Protein AF-U2Q8C9-F1 (afdb_monomer_lite)

pLDDT: mean 84.83, std 18.67, range [36.38, 98.69]

InterPro domains:
  IPR013324 RNA polymerase sigma factor, region 3/4-like [SSF88659] (19-82)

Organism: NCBI:txid1256908

Foldseek 3Di:
DPDPPDLPPDDQDLVVVLVPDPDPQLSVLLVPDDPLLSLLCSCCPVVVDQLCSSCVNPVHHSVVSVVSPVVSVVSSCVSVPVPPPPPPPD

Secondary structure (DSSP, 8-state):
---------S---SHHHHHT---HHHHHHHHTS-HHHHHHHHHHHTS---HHHHHHHHTS-HHHHHHHHHHHHHHHHHHHTTTSSTT---

Sequence (90 aa):
MMEAHDIFWGKIDTEKLFAQVTDNKLLHILKSFSALHIKVLCLRILYEKTFDEIGMAIGISGKKAENTYYNVIKKIRRELGEGKDAGKRI

Radius of gyration: 15.09 Å; chains: 1; bounding box: 32×24×52 Å

Structure (mmCIF, N/CA/C/O backbone):
data_AF-U2Q8C9-F1
#
_entry.id   AF-U2Q8C9-F1
#
loop_
_atom_site.group_PDB
_atom_site.id
_atom_site.type_symbol
_atom_site.label_atom_id
_atom_site.label_alt_id
_atom_site.label_comp_id
_atom_site.label_asym_id
_atom_site.label_entity_id
_atom_site.label_seq_id
_atom_site.pdbx_PDB_ins_code
_atom_site.Cartn_x
_atom_site.Cartn_y
_atom_site.Cartn_z
_atom_site.occupancy
_atom_site.B_iso_or_equiv
_atom_site.auth_seq_id
_atom_site.auth_comp_id
_atom_site.auth_asym_id
_atom_site.auth_atom_id
_atom_site.pdbx_PDB_model_num
ATOM 1 N N . MET A 1 1 ? 16.381 -15.983 -19.949 1.00 36.38 1 MET A N 1
ATOM 2 C CA . MET A 1 1 ? 16.079 -14.565 -20.220 1.00 36.38 1 MET A CA 1
ATOM 3 C C . MET A 1 1 ? 14.678 -14.329 -19.700 1.00 36.38 1 MET A C 1
ATOM 5 O O . MET A 1 1 ? 13.797 -15.089 -20.069 1.00 36.38 1 MET A O 1
ATOM 9 N N . MET A 1 2 ? 14.510 -13.430 -18.732 1.00 41.91 2 MET A N 1
ATOM 10 C CA . MET A 1 2 ? 13.190 -13.102 -18.195 1.00 41.91 2 MET A CA 1
ATOM 11 C C . MET A 1 2 ? 12.594 -12.060 -19.131 1.00 41.91 2 MET A C 1
ATOM 13 O O . MET A 1 2 ? 13.164 -10.983 -19.296 1.00 41.91 2 MET A O 1
ATOM 17 N N . GLU A 1 3 ? 11.534 -12.447 -19.823 1.00 42.28 3 GLU A N 1
ATOM 18 C CA . GLU A 1 3 ? 10.887 -11.608 -20.812 1.00 42.28 3 GLU A CA 1
ATOM 19 C C . GLU A 1 3 ? 10.274 -10.365 -20.155 1.00 42.28 3 GLU A C 1
ATOM 21 O O . GLU A 1 3 ? 9.604 -10.449 -19.126 1.00 42.28 3 GLU A O 1
ATOM 26 N N . ALA A 1 4 ? 10.510 -9.207 -20.769 1.00 50.00 4 ALA A N 1
ATOM 27 C CA . ALA A 1 4 ? 10.004 -7.896 -20.372 1.00 50.00 4 ALA A CA 1
ATOM 28 C C . ALA A 1 4 ? 8.505 -7.740 -20.696 1.00 50.00 4 ALA A C 1
ATOM 30 O O . ALA A 1 4 ? 8.086 -6.776 -21.338 1.00 50.00 4 ALA A O 1
ATOM 31 N N . HIS A 1 5 ? 7.696 -8.722 -20.310 1.00 40.94 5 HIS A N 1
ATOM 32 C CA . HIS A 1 5 ? 6.259 -8.696 -20.512 1.00 40.94 5 HIS A CA 1
ATOM 33 C C . HIS A 1 5 ? 5.600 -8.042 -19.293 1.00 40.94 5 HIS A C 1
ATOM 35 O O . HIS A 1 5 ? 5.821 -8.439 -18.154 1.00 40.94 5 HIS A O 1
ATOM 41 N N . ASP A 1 6 ? 4.800 -7.014 -19.567 1.00 47.91 6 ASP A N 1
ATOM 42 C CA . ASP A 1 6 ? 3.875 -6.350 -18.645 1.00 47.91 6 ASP A CA 1
ATOM 43 C C . ASP A 1 6 ? 4.461 -5.306 -17.686 1.00 47.91 6 ASP A C 1
ATOM 45 O O . ASP A 1 6 ? 4.108 -5.236 -16.500 1.00 47.91 6 ASP A O 1
ATOM 49 N N . ILE A 1 7 ? 5.250 -4.372 -18.232 1.00 52.00 7 ILE A N 1
ATOM 50 C CA . ILE A 1 7 ? 5.309 -3.029 -17.639 1.00 52.00 7 ILE A CA 1
ATOM 51 C C . ILE A 1 7 ? 3.872 -2.493 -17.629 1.00 52.00 7 ILE A C 1
ATOM 53 O O . ILE A 1 7 ? 3.264 -2.287 -18.679 1.00 52.00 7 ILE A O 1
ATOM 57 N N . PHE A 1 8 ? 3.311 -2.291 -16.438 1.00 55.88 8 PHE A N 1
ATOM 58 C CA . PHE A 1 8 ? 1.976 -1.731 -16.260 1.00 55.88 8 PHE A CA 1
ATOM 59 C C . PHE A 1 8 ? 1.944 -0.294 -16.808 1.00 55.88 8 PHE A C 1
ATOM 61 O O . PHE A 1 8 ? 2.302 0.655 -16.118 1.00 55.88 8 PHE A O 1
ATOM 68 N N . TRP A 1 9 ? 1.529 -0.143 -18.068 1.00 53.69 9 TRP A N 1
ATOM 69 C CA . TRP A 1 9 ? 1.293 1.147 -18.737 1.00 53.69 9 TRP A CA 1
ATOM 70 C C . TRP A 1 9 ? -0.105 1.719 -18.447 1.00 53.69 9 TRP A C 1
ATOM 72 O O . TRP A 1 9 ? -0.462 2.795 -18.925 1.00 53.69 9 TRP A O 1
ATOM 82 N N . GLY A 1 10 ? -0.915 1.003 -17.664 1.00 61.31 10 GLY A N 1
ATOM 83 C CA . GLY A 1 10 ? -2.228 1.462 -17.233 1.00 61.31 10 GLY A CA 1
ATOM 84 C C . GLY A 1 10 ? -2.129 2.623 -16.243 1.00 61.31 10 GLY A C 1
ATOM 85 O O . GLY A 1 10 ? -1.220 2.702 -15.417 1.00 61.31 10 GLY A O 1
ATOM 86 N N . LYS A 1 11 ? -3.105 3.532 -16.276 1.00 70.69 11 LYS A N 1
ATOM 87 C CA . LYS A 1 11 ? -3.288 4.508 -15.196 1.00 70.69 11 LYS A CA 1
ATOM 88 C C . LYS A 1 11 ? -3.559 3.731 -13.903 1.00 70.69 11 LYS A C 1
ATOM 90 O O . LYS A 1 11 ? -4.528 2.978 -13.842 1.00 70.69 11 LYS A O 1
ATOM 95 N N . ILE A 1 12 ? -2.717 3.903 -12.879 1.00 80.12 12 ILE A N 1
ATOM 96 C CA . ILE A 1 12 ? -2.964 3.312 -11.556 1.00 80.12 12 ILE A CA 1
ATOM 97 C C . ILE A 1 12 ? -4.244 3.939 -11.006 1.00 80.12 12 ILE A C 1
ATOM 99 O O . ILE A 1 12 ? -4.245 5.100 -10.593 1.00 80.12 12 ILE A O 1
ATOM 103 N N . ASP A 1 13 ? -5.326 3.171 -11.016 1.00 83.75 13 ASP A N 1
ATOM 104 C CA . ASP A 1 13 ? -6.599 3.582 -10.444 1.00 83.75 13 ASP A CA 1
ATOM 105 C C . ASP A 1 13 ? -6.651 3.174 -8.969 1.00 83.75 13 ASP A C 1
ATOM 107 O O . ASP A 1 13 ? -6.948 2.030 -8.622 1.00 83.75 13 ASP A O 1
ATOM 111 N N . THR A 1 14 ? -6.284 4.107 -8.092 1.00 85.06 14 THR A N 1
ATOM 112 C CA . THR A 1 14 ? -6.292 3.897 -6.641 1.00 85.06 14 THR A CA 1
ATOM 113 C C . THR A 1 14 ? -7.700 3.881 -6.054 1.00 85.06 14 THR A C 1
ATOM 115 O O . THR A 1 14 ? -7.887 3.315 -4.979 1.00 85.06 14 THR A O 1
ATOM 118 N N . GLU A 1 15 ? -8.698 4.426 -6.757 1.00 89.38 15 GLU A N 1
ATOM 119 C CA . GLU A 1 15 ? -10.090 4.405 -6.295 1.00 89.38 15 GLU A CA 1
ATOM 120 C C . GLU A 1 15 ? -10.654 2.980 -6.288 1.00 89.38 15 GLU A C 1
ATOM 122 O O . GLU A 1 15 ? -11.441 2.638 -5.407 1.00 89.38 15 GLU A O 1
ATOM 127 N N . LYS A 1 16 ? -10.170 2.096 -7.175 1.00 88.31 16 LYS A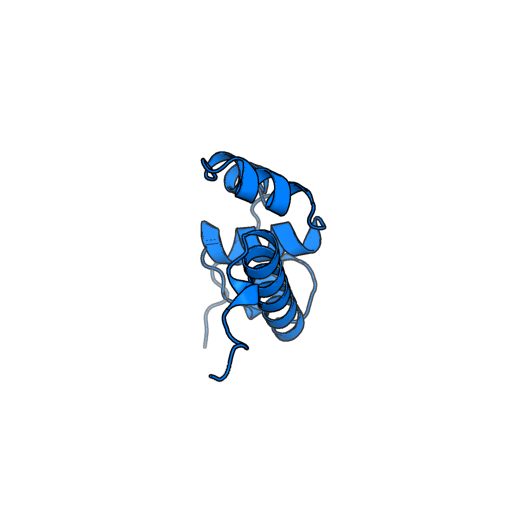 N 1
ATOM 128 C CA . LYS A 1 16 ? -10.512 0.661 -7.147 1.00 88.31 16 LYS A CA 1
ATOM 129 C C . LYS A 1 16 ? -10.133 -0.032 -5.843 1.00 88.31 16 LYS A C 1
ATOM 131 O O . LYS A 1 16 ? -10.805 -0.987 -5.459 1.00 88.31 16 LYS A O 1
ATOM 136 N N . LEU A 1 17 ? -9.067 0.419 -5.177 1.00 90.75 17 LEU A N 1
ATOM 137 C CA . LEU A 1 17 ? -8.687 -0.111 -3.868 1.00 90.75 17 LEU A CA 1
ATOM 138 C C . LEU A 1 17 ? -9.696 0.324 -2.810 1.00 90.75 17 LEU A C 1
ATOM 140 O O . LEU A 1 17 ? -10.165 -0.507 -2.045 1.00 90.75 17 LEU A O 1
ATOM 144 N N . PHE A 1 18 ? -10.071 1.603 -2.793 1.00 93.75 18 PHE A N 1
ATOM 145 C CA . PHE A 1 18 ? -11.045 2.118 -1.832 1.00 93.75 18 PHE A CA 1
ATOM 146 C C . PHE A 1 18 ? -12.445 1.534 -2.043 1.00 93.75 18 PHE A C 1
ATOM 148 O O . PHE A 1 18 ? -13.112 1.211 -1.066 1.00 93.75 18 PHE A O 1
ATOM 155 N N . ALA A 1 19 ? -12.867 1.344 -3.294 1.00 93.06 19 ALA A N 1
ATOM 156 C CA . ALA A 1 19 ? -14.178 0.792 -3.632 1.00 93.06 19 ALA A CA 1
ATOM 157 C C . ALA A 1 19 ? -14.372 -0.666 -3.174 1.00 93.06 19 ALA A C 1
ATOM 159 O O . ALA A 1 19 ? -15.503 -1.087 -2.951 1.00 93.06 19 ALA A O 1
ATOM 160 N N . GLN A 1 20 ? -13.288 -1.435 -3.023 1.00 91.94 20 GLN A N 1
ATOM 161 C CA . GLN A 1 20 ? -13.335 -2.825 -2.547 1.00 91.94 20 GLN A CA 1
ATOM 162 C C . GLN A 1 20 ? -13.332 -2.948 -1.017 1.00 91.94 20 GLN A C 1
ATOM 164 O O . GLN A 1 20 ? -13.514 -4.041 -0.484 1.00 91.94 20 GLN A O 1
ATOM 169 N N . VAL A 1 21 ? -13.120 -1.847 -0.294 1.00 94.00 21 VAL A N 1
ATOM 170 C CA . VAL A 1 21 ? -13.048 -1.851 1.168 1.00 94.00 21 VAL A CA 1
ATOM 171 C C . VAL A 1 21 ? -14.428 -1.546 1.735 1.00 94.00 21 VAL A C 1
ATOM 173 O O . VAL A 1 21 ? -14.892 -0.409 1.697 1.00 94.00 21 VAL A O 1
ATOM 176 N N . THR A 1 22 ? -15.075 -2.566 2.295 1.00 94.62 22 THR A N 1
ATOM 177 C CA . THR A 1 22 ? -16.399 -2.442 2.925 1.00 94.62 22 THR A CA 1
ATOM 178 C C . THR A 1 22 ? -16.330 -1.986 4.382 1.00 94.62 22 THR A C 1
ATOM 180 O O . THR A 1 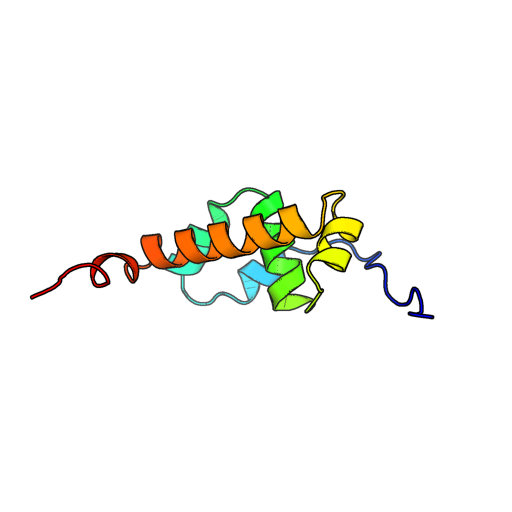22 ? -17.304 -1.459 4.914 1.00 94.62 22 THR A O 1
ATOM 183 N N . ASP A 1 23 ? -15.191 -2.184 5.049 1.00 95.00 23 ASP A N 1
ATOM 184 C CA . ASP A 1 23 ? -14.990 -1.749 6.429 1.00 95.00 23 ASP A CA 1
ATOM 185 C C . ASP A 1 23 ? -14.669 -0.245 6.484 1.00 95.00 23 ASP A C 1
ATOM 187 O O . ASP A 1 23 ? -13.634 0.214 5.997 1.00 95.00 23 ASP A O 1
ATOM 191 N N . ASN A 1 24 ? -15.556 0.535 7.110 1.00 94.31 24 ASN A N 1
ATOM 192 C CA . ASN A 1 24 ? -15.431 1.995 7.185 1.00 94.31 24 ASN A CA 1
ATOM 193 C C . ASN A 1 24 ? -14.183 2.462 7.949 1.00 94.31 24 ASN A C 1
ATOM 195 O O . ASN A 1 24 ? -13.609 3.502 7.613 1.00 94.31 24 ASN A O 1
ATOM 199 N N . LYS A 1 25 ? -13.748 1.715 8.972 1.00 93.94 25 LYS A N 1
ATOM 200 C CA . LYS A 1 25 ? -12.560 2.062 9.759 1.00 93.94 25 LYS A CA 1
ATOM 201 C C . LYS A 1 25 ? -11.304 1.847 8.919 1.00 93.94 25 LYS A C 1
ATOM 203 O O . LYS A 1 25 ? -10.458 2.738 8.850 1.00 93.94 25 LYS A O 1
ATOM 208 N N . LEU A 1 26 ? -11.206 0.710 8.233 1.00 95.06 26 LEU A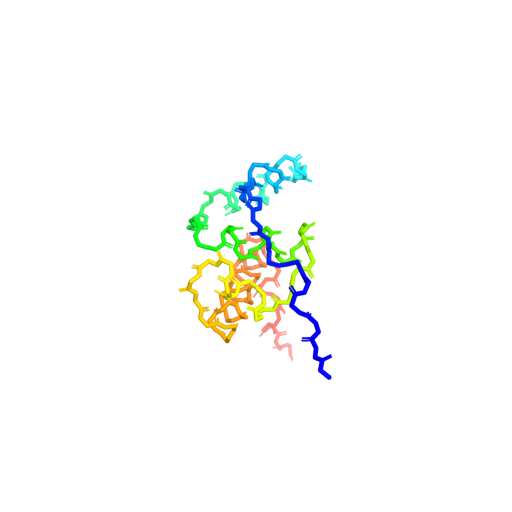 N 1
ATOM 209 C CA . LEU A 1 26 ? -10.130 0.411 7.295 1.00 95.06 26 LEU A CA 1
ATOM 210 C C . LEU A 1 26 ? -10.110 1.416 6.141 1.00 95.06 26 LEU A C 1
ATOM 212 O O . LEU A 1 26 ? -9.041 1.920 5.805 1.00 95.06 26 LEU A O 1
ATOM 216 N N . LEU A 1 27 ? -11.270 1.773 5.584 1.00 96.12 27 LEU A N 1
ATOM 217 C CA . LEU A 1 27 ? -11.369 2.781 4.529 1.00 96.12 27 LEU A CA 1
ATOM 218 C C . LEU A 1 27 ? -10.838 4.142 4.997 1.00 96.12 27 LEU A C 1
ATOM 220 O O . LEU A 1 27 ? -10.064 4.782 4.283 1.00 96.12 27 LEU A O 1
ATOM 224 N N . HIS A 1 28 ? -11.212 4.571 6.205 1.00 95.62 28 HIS A N 1
ATOM 225 C CA . HIS A 1 28 ? -10.716 5.814 6.794 1.00 95.62 28 HIS A CA 1
ATOM 226 C C . HIS A 1 28 ? -9.194 5.783 7.004 1.00 95.62 28 HIS A C 1
ATOM 228 O O . HIS A 1 28 ? -8.495 6.719 6.611 1.00 95.62 28 HIS A O 1
ATOM 234 N N . ILE A 1 29 ? -8.663 4.683 7.551 1.00 96.00 29 ILE A N 1
ATOM 235 C CA . ILE A 1 29 ? -7.216 4.482 7.721 1.00 96.00 29 ILE A CA 1
ATOM 236 C C . ILE A 1 29 ? -6.507 4.540 6.365 1.00 96.00 29 ILE A C 1
ATOM 238 O O . ILE A 1 29 ? -5.504 5.242 6.229 1.00 96.00 29 ILE A O 1
ATOM 242 N N . LEU A 1 30 ? -7.031 3.848 5.350 1.00 96.12 30 LEU A N 1
ATOM 243 C CA . LEU A 1 30 ? -6.451 3.833 4.013 1.00 96.12 30 LEU A CA 1
ATOM 244 C C . LEU A 1 30 ? -6.406 5.243 3.409 1.00 96.12 30 LEU A C 1
ATOM 246 O O . LEU A 1 30 ? -5.345 5.688 2.977 1.00 96.12 30 LEU A O 1
ATOM 250 N N . LYS A 1 31 ? -7.504 6.002 3.480 1.00 94.88 31 LYS A N 1
ATOM 251 C CA . LYS A 1 31 ? -7.559 7.390 2.985 1.00 94.88 31 LYS A CA 1
ATOM 252 C C . LYS A 1 31 ? -6.605 8.357 3.704 1.00 94.88 31 LYS A C 1
ATOM 254 O O . LYS A 1 31 ? -6.331 9.426 3.171 1.00 94.88 31 LYS A O 1
ATOM 259 N N . SER A 1 32 ? -6.068 7.991 4.873 1.00 96.06 32 SER A N 1
ATOM 260 C CA . SER A 1 32 ? -5.069 8.794 5.599 1.00 96.06 32 SER A CA 1
ATOM 261 C C . SER A 1 32 ? -3.628 8.626 5.088 1.00 96.06 32 SER A C 1
ATOM 263 O O . SER A 1 32 ? -2.734 9.381 5.482 1.00 96.06 32 SER A O 1
ATOM 265 N N . PHE A 1 33 ? -3.358 7.625 4.244 1.00 96.94 33 PHE A N 1
ATOM 266 C CA . PHE A 1 33 ? -2.015 7.379 3.723 1.00 96.94 33 PHE A CA 1
ATOM 267 C C . PHE A 1 33 ? -1.663 8.274 2.533 1.00 96.94 33 PHE A C 1
ATOM 269 O O . PHE A 1 33 ? -2.516 8.743 1.787 1.00 96.94 33 PHE A O 1
ATOM 276 N N . SER A 1 34 ? -0.359 8.471 2.318 1.00 96.50 34 SER A N 1
ATOM 277 C CA . SER A 1 34 ? 0.148 9.207 1.162 1.00 96.50 34 SER A CA 1
ATOM 278 C C . SER A 1 34 ? -0.165 8.490 -0.155 1.00 96.50 34 SER A C 1
ATOM 280 O O . SER A 1 34 ? -0.274 7.263 -0.211 1.00 96.50 34 SER A O 1
ATOM 282 N N . ALA A 1 35 ? -0.201 9.250 -1.253 1.00 94.12 35 ALA A N 1
ATOM 283 C CA . ALA A 1 35 ? -0.405 8.692 -2.590 1.00 94.12 35 ALA A CA 1
ATOM 284 C C . ALA A 1 35 ? 0.616 7.593 -2.940 1.00 94.12 35 ALA A C 1
ATOM 286 O O . ALA A 1 35 ? 0.263 6.609 -3.582 1.00 94.12 35 ALA A O 1
ATOM 287 N N . LEU A 1 36 ? 1.873 7.722 -2.492 1.00 95.44 36 LEU A N 1
ATOM 288 C CA . LEU A 1 36 ? 2.901 6.696 -2.691 1.00 95.44 36 LEU A CA 1
ATOM 289 C C . LEU A 1 36 ? 2.528 5.379 -1.997 1.00 95.44 36 LEU A C 1
ATOM 291 O O . LEU A 1 36 ? 2.597 4.318 -2.610 1.00 95.44 36 LEU A O 1
ATOM 295 N N . HIS A 1 37 ? 2.118 5.448 -0.730 1.00 97.44 37 HIS A N 1
ATOM 296 C CA . HIS A 1 37 ? 1.713 4.274 0.043 1.00 97.44 37 HIS A CA 1
ATOM 297 C C . HIS A 1 37 ? 0.515 3.569 -0.595 1.00 97.44 37 HIS A C 1
ATOM 299 O O . HIS A 1 37 ? 0.526 2.347 -0.734 1.00 97.44 37 HIS A O 1
ATOM 305 N N . ILE A 1 38 ? -0.481 4.342 -1.040 1.00 96.75 38 ILE A N 1
ATOM 306 C CA . ILE A 1 38 ? -1.663 3.798 -1.710 1.00 96.75 38 ILE A CA 1
ATOM 307 C C . ILE A 1 38 ? -1.314 3.176 -3.060 1.00 96.75 38 ILE A C 1
ATOM 309 O O . ILE A 1 38 ? -1.802 2.090 -3.353 1.00 96.75 38 ILE A O 1
ATOM 313 N N . LYS A 1 39 ? -0.425 3.784 -3.855 1.00 95.50 39 LYS A N 1
ATOM 314 C CA . LYS A 1 39 ? 0.051 3.177 -5.110 1.00 95.50 39 LYS A CA 1
ATOM 315 C C . LYS A 1 39 ? 0.749 1.839 -4.870 1.00 95.50 39 LYS A C 1
ATOM 317 O O . LYS A 1 39 ? 0.449 0.881 -5.572 1.00 95.50 39 LYS A O 1
ATOM 322 N N . VAL A 1 40 ? 1.627 1.758 -3.866 1.00 97.06 40 VAL A N 1
ATOM 323 C CA . VAL A 1 40 ? 2.325 0.509 -3.514 1.00 97.06 40 VAL A CA 1
ATOM 324 C C . VAL A 1 40 ? 1.336 -0.571 -3.065 1.00 97.06 40 VAL A C 1
ATOM 326 O O . VAL A 1 40 ? 1.416 -1.696 -3.551 1.00 97.06 40 VAL A O 1
ATOM 329 N N . LEU A 1 41 ? 0.382 -0.239 -2.186 1.00 96.69 41 LEU A N 1
ATOM 330 C CA . LEU A 1 41 ? -0.670 -1.178 -1.778 1.00 96.69 41 LEU A CA 1
ATOM 331 C C . LEU A 1 41 ? -1.514 -1.637 -2.967 1.00 96.69 41 LEU A C 1
ATOM 333 O O . LEU A 1 41 ? -1.726 -2.831 -3.138 1.00 96.69 41 LEU A O 1
ATOM 337 N N . CYS A 1 42 ? -1.977 -0.695 -3.786 1.00 95.00 42 CYS A N 1
ATOM 338 C CA . CYS A 1 42 ? -2.844 -0.966 -4.925 1.00 95.00 42 CYS A CA 1
ATOM 339 C C . CYS A 1 42 ? -2.158 -1.911 -5.920 1.00 95.00 42 CYS A C 1
ATOM 341 O O . CYS A 1 42 ? -2.716 -2.951 -6.262 1.00 95.00 42 CYS A O 1
ATOM 343 N N . LEU A 1 43 ? -0.914 -1.613 -6.309 1.00 94.19 43 LEU A N 1
ATOM 344 C CA . LEU A 1 43 ? -0.136 -2.461 -7.215 1.00 94.19 43 LEU A CA 1
ATOM 345 C C . LEU A 1 43 ? 0.149 -3.851 -6.636 1.00 94.19 43 LEU A C 1
ATOM 347 O O . LEU A 1 43 ? 0.117 -4.827 -7.380 1.00 94.19 43 LEU A O 1
ATOM 351 N N . ARG A 1 44 ? 0.396 -3.958 -5.324 1.00 96.12 44 ARG A N 1
ATOM 352 C CA . ARG A 1 44 ? 0.686 -5.251 -4.693 1.00 96.12 44 ARG A CA 1
ATOM 353 C C . ARG A 1 44 ? -0.559 -6.116 -4.495 1.00 96.12 44 ARG A C 1
ATOM 355 O O . ARG A 1 44 ? -0.469 -7.322 -4.688 1.00 96.12 44 ARG A O 1
ATOM 362 N N . ILE A 1 45 ? -1.674 -5.516 -4.073 1.00 94.00 45 ILE A N 1
ATOM 363 C CA . ILE A 1 45 ? -2.893 -6.231 -3.661 1.00 94.00 45 ILE A CA 1
ATOM 364 C C . ILE A 1 45 ? -3.826 -6.475 -4.847 1.00 94.00 45 ILE A C 1
ATOM 366 O O . ILE A 1 45 ? -4.352 -7.571 -4.971 1.00 94.00 45 ILE A O 1
ATOM 370 N N . LEU A 1 46 ? -4.045 -5.474 -5.707 1.00 90.94 46 LEU A N 1
ATOM 371 C CA . LEU A 1 46 ? -5.018 -5.585 -6.801 1.00 90.94 46 LEU A CA 1
ATOM 372 C C . LEU A 1 46 ? -4.407 -6.037 -8.122 1.00 90.94 46 LEU A C 1
ATOM 374 O O . LEU A 1 46 ? -5.082 -6.684 -8.912 1.00 90.94 46 LEU A O 1
ATOM 378 N N . TYR A 1 47 ? -3.159 -5.651 -8.382 1.00 90.00 47 TYR A N 1
ATOM 379 C CA . TYR A 1 47 ? -2.470 -5.959 -9.640 1.00 90.00 47 TYR A CA 1
ATOM 380 C C . TYR A 1 47 ? -1.391 -7.036 -9.475 1.00 90.00 47 TYR A C 1
ATOM 382 O O . TYR A 1 47 ? -0.670 -7.316 -10.427 1.00 90.00 47 TYR A O 1
ATOM 390 N N . GLU A 1 48 ? -1.261 -7.592 -8.265 1.00 92.25 48 GLU A N 1
ATOM 391 C CA . GLU A 1 48 ? -0.369 -8.705 -7.905 1.00 92.25 48 GLU A CA 1
ATOM 392 C C . GLU A 1 48 ? 1.110 -8.524 -8.291 1.00 92.25 48 GLU A C 1
ATOM 394 O O . GLU A 1 48 ? 1.879 -9.484 -8.318 1.00 92.25 48 GLU A O 1
ATOM 399 N N . LYS A 1 49 ? 1.551 -7.281 -8.510 1.00 93.75 49 LYS A N 1
ATOM 400 C CA . LYS A 1 49 ? 2.913 -6.976 -8.958 1.00 93.75 49 LYS A CA 1
ATOM 401 C C . LYS A 1 49 ? 3.961 -7.342 -7.908 1.00 93.75 49 LYS A C 1
ATOM 403 O O . LYS A 1 49 ? 3.751 -7.187 -6.698 1.00 93.75 49 LYS A O 1
ATOM 408 N N . THR A 1 50 ? 5.117 -7.795 -8.381 1.00 96.75 50 THR A N 1
ATOM 409 C CA . THR A 1 50 ? 6.327 -7.963 -7.569 1.00 96.75 50 THR A CA 1
ATOM 410 C C . THR A 1 50 ? 6.866 -6.605 -7.117 1.00 96.75 50 THR A C 1
ATOM 412 O O . THR A 1 50 ? 6.546 -5.563 -7.691 1.00 96.75 50 THR A O 1
ATOM 415 N N . PHE A 1 51 ? 7.707 -6.576 -6.081 1.00 97.94 51 PHE A N 1
ATOM 416 C CA . PHE A 1 51 ? 8.269 -5.309 -5.604 1.00 97.94 51 PHE A CA 1
ATOM 417 C C . PHE A 1 51 ? 9.164 -4.626 -6.641 1.00 97.94 51 PHE A C 1
ATOM 419 O O . PHE A 1 51 ? 9.153 -3.398 -6.716 1.00 97.94 51 PHE A O 1
ATOM 426 N N . ASP A 1 52 ? 9.875 -5.392 -7.468 1.00 96.75 52 ASP A N 1
ATOM 427 C CA . ASP A 1 52 ? 10.689 -4.841 -8.551 1.00 96.75 52 ASP A CA 1
ATOM 428 C C . ASP A 1 52 ? 9.817 -4.230 -9.655 1.00 96.75 52 ASP A C 1
ATOM 430 O O . ASP A 1 52 ? 10.063 -3.093 -10.060 1.00 96.75 52 ASP A O 1
ATOM 43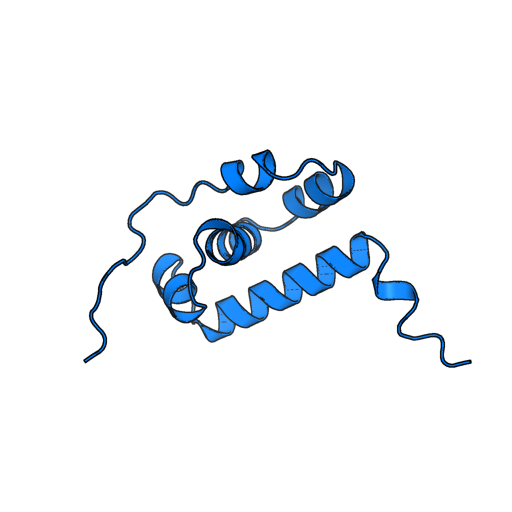4 N N . GLU A 1 53 ? 8.732 -4.900 -10.064 1.00 95.12 53 GLU A N 1
ATOM 435 C CA . GLU A 1 53 ? 7.748 -4.320 -10.991 1.00 95.12 53 GLU A CA 1
ATOM 436 C C . GLU A 1 53 ? 7.095 -3.051 -10.432 1.00 95.12 53 GLU A C 1
ATOM 438 O O . GLU A 1 53 ? 6.929 -2.072 -11.161 1.00 95.12 53 GLU A O 1
ATOM 443 N N . ILE A 1 54 ? 6.758 -3.032 -9.137 1.00 95.19 54 ILE A N 1
ATOM 444 C CA . ILE A 1 54 ? 6.234 -1.832 -8.469 1.00 95.19 54 ILE A CA 1
ATOM 445 C C . ILE A 1 54 ? 7.264 -0.708 -8.538 1.00 95.19 54 ILE A C 1
ATOM 447 O O . ILE A 1 54 ? 6.916 0.416 -8.896 1.00 95.19 54 ILE A O 1
ATOM 451 N N . GLY A 1 55 ? 8.522 -1.010 -8.210 1.00 95.38 55 GLY A N 1
ATOM 452 C CA . GLY A 1 55 ? 9.621 -0.057 -8.273 1.00 95.38 55 G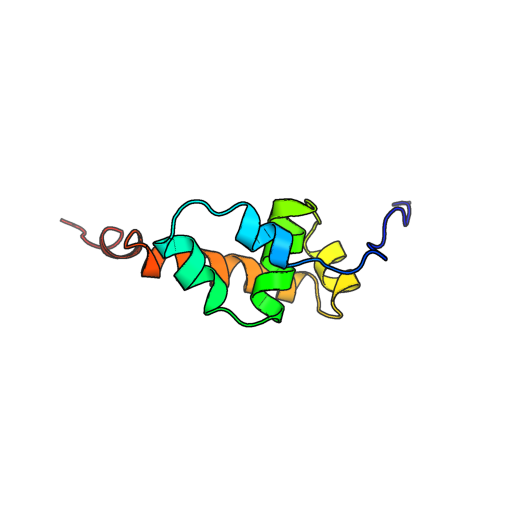LY A CA 1
ATOM 453 C C . GLY A 1 55 ? 9.752 0.586 -9.653 1.00 95.38 55 GLY A C 1
ATOM 454 O O . GLY A 1 55 ? 9.739 1.816 -9.763 1.00 95.38 55 GLY A O 1
ATOM 455 N N . MET A 1 56 ? 9.766 -0.242 -10.701 1.00 93.75 56 MET A N 1
ATOM 456 C CA . MET A 1 56 ? 9.788 0.215 -12.092 1.00 93.75 56 MET A CA 1
ATOM 457 C C . MET A 1 56 ? 8.568 1.083 -12.436 1.00 93.75 56 MET A C 1
ATOM 459 O O . MET A 1 56 ? 8.729 2.149 -13.025 1.00 93.75 56 MET A O 1
ATOM 463 N N . ALA A 1 57 ? 7.363 0.680 -12.023 1.00 91.62 57 ALA A N 1
ATOM 464 C CA . ALA A 1 57 ? 6.120 1.371 -12.373 1.00 91.62 57 ALA A CA 1
ATOM 465 C C . ALA A 1 57 ? 5.974 2.771 -11.745 1.00 91.62 57 ALA A C 1
ATOM 467 O O . ALA A 1 57 ? 5.307 3.632 -12.320 1.00 91.62 57 ALA A O 1
ATOM 468 N N . ILE A 1 58 ? 6.555 3.014 -10.562 1.00 91.75 58 ILE A N 1
ATOM 469 C CA . ILE A 1 58 ? 6.387 4.290 -9.834 1.00 91.75 58 ILE A CA 1
ATOM 470 C C . ILE A 1 58 ? 7.699 5.035 -9.558 1.00 91.75 58 ILE A C 1
ATOM 472 O O . ILE A 1 58 ? 7.699 6.000 -8.791 1.00 91.75 58 ILE A O 1
ATOM 476 N N . GLY A 1 59 ? 8.801 4.613 -10.182 1.00 93.56 59 GLY A N 1
ATOM 477 C CA . GLY A 1 59 ? 10.090 5.307 -10.125 1.00 93.56 59 GLY A CA 1
ATOM 478 C C . GLY A 1 59 ? 10.794 5.215 -8.768 1.00 93.56 59 GLY A C 1
ATOM 479 O O . GLY A 1 59 ? 11.379 6.195 -8.305 1.00 93.56 59 GLY A O 1
ATOM 480 N N . ILE A 1 60 ? 10.725 4.058 -8.103 1.00 95.81 60 ILE A N 1
ATOM 481 C CA . ILE A 1 60 ? 11.459 3.769 -6.858 1.00 95.81 60 ILE A CA 1
ATOM 482 C C . ILE A 1 60 ? 12.216 2.441 -6.975 1.00 95.81 60 ILE A C 1
ATOM 484 O O . ILE A 1 60 ? 11.958 1.649 -7.869 1.00 95.81 60 ILE A O 1
ATOM 488 N N . SER A 1 61 ? 13.148 2.148 -6.065 1.00 97.94 61 SER A N 1
ATOM 489 C CA . SER A 1 61 ? 13.750 0.808 -6.031 1.00 97.94 61 SER A CA 1
ATOM 490 C C . SER A 1 61 ? 12.752 -0.232 -5.519 1.00 97.94 61 SER A C 1
ATOM 492 O O . SER A 1 61 ? 11.925 0.076 -4.653 1.00 97.94 61 SER A O 1
ATOM 494 N N . GLY A 1 62 ? 12.879 -1.483 -5.972 1.00 97.69 62 GLY A N 1
ATOM 495 C CA . GLY A 1 62 ? 12.067 -2.586 -5.453 1.00 97.69 62 GLY A CA 1
ATOM 496 C C . GLY A 1 62 ? 12.200 -2.742 -3.938 1.00 97.69 62 GLY A C 1
ATOM 497 O O . GLY A 1 62 ? 11.203 -2.858 -3.228 1.00 97.69 62 GLY A O 1
ATOM 498 N N . LYS A 1 63 ? 13.412 -2.559 -3.391 1.00 98.56 63 LYS A N 1
ATOM 499 C CA . LYS A 1 63 ? 13.616 -2.565 -1.934 1.00 98.56 63 LYS A CA 1
ATOM 500 C C . LYS A 1 63 ? 12.849 -1.455 -1.208 1.00 98.56 63 LYS A C 1
ATOM 502 O O . LYS A 1 63 ? 12.337 -1.666 -0.107 1.00 98.56 63 LYS A O 1
ATOM 507 N N . LYS A 1 64 ? 12.753 -0.260 -1.802 1.00 98.19 64 LYS A N 1
ATOM 508 C CA . LYS A 1 64 ? 11.949 0.835 -1.245 1.00 98.19 64 LYS A CA 1
ATOM 509 C C . LYS A 1 64 ? 10.458 0.506 -1.321 1.00 98.19 64 LYS A C 1
ATOM 511 O O . LYS A 1 64 ? 9.766 0.748 -0.337 1.00 98.19 64 LYS A O 1
ATOM 516 N N . ALA A 1 65 ? 9.986 -0.087 -2.420 1.00 98.50 65 ALA A N 1
ATOM 517 C CA . ALA A 1 65 ? 8.605 -0.553 -2.552 1.00 98.50 65 ALA A CA 1
ATOM 518 C C . ALA A 1 65 ? 8.245 -1.594 -1.476 1.00 98.50 65 ALA A C 1
ATOM 520 O O . ALA A 1 65 ? 7.234 -1.440 -0.791 1.00 98.50 65 ALA A O 1
ATOM 521 N N . GLU A 1 66 ? 9.110 -2.590 -1.268 1.00 98.69 66 GLU A N 1
ATOM 522 C CA . GLU A 1 66 ? 8.965 -3.615 -0.227 1.00 98.69 66 GLU A CA 1
ATOM 523 C C . GLU A 1 66 ? 8.856 -2.991 1.173 1.00 98.69 66 GLU A C 1
ATOM 525 O O . GLU A 1 66 ? 7.895 -3.233 1.909 1.00 98.69 66 GLU A O 1
ATOM 530 N N . ASN A 1 67 ? 9.816 -2.135 1.537 1.00 98.69 67 ASN A N 1
ATOM 531 C CA . ASN A 1 67 ? 9.825 -1.476 2.843 1.00 98.69 67 ASN A CA 1
ATOM 532 C C . ASN A 1 67 ? 8.580 -0.600 3.041 1.00 98.69 67 ASN A C 1
ATOM 534 O O . ASN A 1 67 ? 7.983 -0.592 4.121 1.00 98.69 67 ASN A O 1
ATOM 538 N N . THR A 1 68 ? 8.173 0.138 2.004 1.00 98.50 68 THR A N 1
ATOM 539 C CA . THR A 1 68 ? 6.950 0.942 2.026 1.00 98.50 68 THR A CA 1
ATOM 540 C C . THR A 1 68 ? 5.723 0.067 2.269 1.00 98.50 68 THR A C 1
ATOM 542 O O . THR A 1 68 ? 4.932 0.392 3.154 1.00 98.50 68 THR A O 1
ATOM 545 N N . TYR A 1 69 ? 5.589 -1.054 1.554 1.00 98.56 69 TYR A N 1
ATOM 546 C CA . TYR A 1 69 ? 4.475 -1.985 1.721 1.00 98.56 69 TYR A CA 1
ATOM 547 C C . TYR A 1 69 ? 4.361 -2.473 3.171 1.00 98.56 69 TYR A C 1
ATOM 549 O O . TYR A 1 69 ? 3.335 -2.258 3.821 1.00 98.56 69 TYR A O 1
ATOM 557 N N . TYR A 1 70 ? 5.432 -3.045 3.730 1.00 98.25 70 TYR A N 1
ATOM 558 C CA . TYR A 1 70 ? 5.383 -3.598 5.087 1.00 98.25 70 TYR A CA 1
ATOM 559 C C . TYR A 1 70 ? 5.172 -2.536 6.171 1.00 98.25 70 TYR A C 1
ATOM 561 O O . TYR A 1 70 ? 4.461 -2.788 7.147 1.00 98.25 70 TYR A O 1
ATOM 569 N N . ASN A 1 71 ? 5.728 -1.334 6.004 1.00 97.69 71 ASN A N 1
ATOM 570 C CA . ASN A 1 71 ? 5.491 -0.233 6.938 1.00 97.69 71 ASN A CA 1
ATOM 571 C C . ASN A 1 71 ? 4.023 0.208 6.948 1.00 97.69 71 ASN A C 1
ATOM 573 O O . ASN A 1 71 ? 3.471 0.486 8.017 1.00 97.69 71 ASN A O 1
ATOM 577 N N . VAL A 1 72 ? 3.380 0.236 5.780 1.00 97.31 72 VAL A N 1
ATOM 578 C CA . VAL A 1 72 ? 1.955 0.559 5.660 1.00 97.31 72 VAL A CA 1
ATOM 579 C C . VAL A 1 72 ? 1.098 -0.524 6.312 1.00 97.31 72 VAL A C 1
ATOM 581 O O . VAL A 1 72 ? 0.273 -0.188 7.160 1.00 97.31 72 VAL A O 1
ATOM 584 N N . ILE A 1 73 ? 1.348 -1.808 6.027 1.00 96.69 73 ILE A N 1
ATOM 585 C CA . ILE A 1 73 ? 0.640 -2.928 6.677 1.00 96.69 73 ILE A CA 1
ATOM 586 C C . ILE A 1 73 ? 0.798 -2.868 8.202 1.00 96.69 73 ILE A C 1
ATOM 588 O O . ILE A 1 73 ? -0.182 -2.971 8.941 1.00 96.69 73 ILE A O 1
ATOM 592 N N . LYS A 1 74 ? 2.016 -2.624 8.699 1.00 96.19 74 LYS A N 1
ATOM 593 C CA . LYS A 1 74 ? 2.283 -2.464 10.136 1.00 96.19 74 LYS A CA 1
ATOM 594 C C . LYS A 1 74 ? 1.481 -1.313 10.747 1.00 96.19 74 LYS A C 1
ATOM 596 O O . LYS A 1 74 ? 0.991 -1.453 11.868 1.00 96.19 74 LYS A O 1
ATOM 601 N N . LYS A 1 75 ? 1.350 -0.185 10.042 1.00 95.31 75 LYS A N 1
ATOM 602 C CA . LYS A 1 75 ? 0.542 0.950 10.504 1.00 95.31 75 LYS A CA 1
ATOM 603 C C . LYS A 1 75 ? -0.951 0.610 10.492 1.00 95.31 75 LYS A C 1
ATOM 605 O O . LYS A 1 75 ? -1.588 0.828 11.513 1.00 95.31 75 LYS A O 1
ATOM 610 N N . ILE A 1 76 ? -1.473 -0.017 9.433 1.00 95.38 76 ILE A N 1
ATOM 611 C CA . ILE A 1 76 ? -2.873 -0.486 9.374 1.00 95.38 76 ILE A CA 1
ATOM 612 C C . ILE A 1 76 ? -3.200 -1.366 10.584 1.00 95.38 76 ILE A C 1
ATOM 614 O O . ILE A 1 76 ? -4.131 -1.063 11.323 1.00 95.38 76 ILE A O 1
ATOM 618 N N . ARG A 1 77 ? -2.386 -2.395 10.854 1.00 94.19 77 ARG A N 1
ATOM 619 C CA . ARG A 1 77 ? -2.595 -3.304 11.997 1.00 94.19 77 ARG A CA 1
ATOM 620 C C . ARG A 1 77 ? -2.623 -2.574 13.341 1.00 94.19 77 ARG A C 1
ATOM 622 O O . ARG A 1 77 ? -3.439 -2.883 14.205 1.00 94.19 77 ARG A O 1
ATOM 629 N N . ARG A 1 78 ? -1.746 -1.581 13.526 1.00 92.31 78 ARG A N 1
ATOM 630 C CA . ARG A 1 78 ? -1.722 -0.754 14.745 1.00 92.31 78 ARG A CA 1
ATOM 631 C C . ARG A 1 78 ? -3.001 0.065 14.908 1.00 92.31 78 ARG A C 1
ATOM 633 O O . ARG A 1 78 ? -3.569 0.049 15.995 1.00 92.31 78 ARG A O 1
ATOM 640 N N . GLU A 1 79 ? -3.449 0.734 13.849 1.00 91.25 79 GLU A N 1
ATOM 641 C CA . GLU A 1 79 ? -4.668 1.561 13.855 1.00 91.25 79 GLU A CA 1
ATOM 642 C C . GLU A 1 79 ? -5.947 0.715 14.016 1.00 91.25 79 GLU A C 1
ATOM 644 O O . GLU A 1 79 ? -6.925 1.128 14.647 1.00 91.25 79 GLU A O 1
ATOM 649 N N . LEU A 1 80 ? -5.939 -0.519 13.502 1.00 90.50 80 LEU A N 1
ATOM 650 C CA . LEU A 1 80 ? -7.027 -1.474 13.715 1.00 90.50 80 LEU A CA 1
ATOM 651 C C . LEU A 1 80 ? -7.094 -1.987 15.161 1.00 90.50 80 LEU A C 1
ATOM 653 O O . LEU A 1 80 ? -8.183 -2.333 15.611 1.00 90.50 80 LEU A O 1
ATOM 657 N N . GLY A 1 81 ? -5.994 -1.919 15.917 1.00 84.19 81 GLY A N 1
ATOM 658 C CA . GLY A 1 81 ? -5.914 -2.344 17.320 1.00 84.19 81 GLY A CA 1
ATOM 659 C C . GLY A 1 81 ? -5.172 -3.665 17.532 1.00 84.19 81 GLY A C 1
ATOM 660 O O . GLY A 1 81 ? -4.862 -4.013 18.665 1.00 84.19 81 GLY A O 1
ATOM 661 N N . GLU A 1 82 ? -4.770 -4.346 16.459 1.00 70.94 82 GLU A N 1
ATOM 662 C CA . GLU A 1 82 ? -4.073 -5.644 16.489 1.00 70.94 82 GLU A CA 1
ATOM 663 C C . GLU A 1 82 ? -2.615 -5.561 16.985 1.00 70.94 82 GLU A C 1
ATOM 665 O O . GLU A 1 82 ? -1.906 -6.563 17.061 1.00 70.94 82 GLU A O 1
ATOM 670 N N . GLY A 1 83 ? -2.123 -4.354 17.280 1.00 57.25 83 GLY A N 1
ATOM 671 C CA . GLY A 1 83 ? -0.749 -4.101 17.718 1.00 57.25 83 GLY A CA 1
ATOM 672 C C . GLY A 1 83 ? -0.548 -3.994 19.232 1.00 57.25 83 GLY A C 1
ATOM 673 O O . GLY A 1 83 ? 0.596 -3.811 19.648 1.00 57.25 83 GLY A O 1
ATOM 674 N N . LYS A 1 84 ? -1.614 -4.051 20.047 1.00 54.50 84 LYS A N 1
ATOM 675 C CA . LYS A 1 84 ? -1.529 -3.817 21.503 1.00 54.50 84 LYS A CA 1
ATOM 676 C C . LYS A 1 84 ? -1.347 -5.084 22.352 1.00 54.50 84 LYS A C 1
ATOM 678 O O . LYS A 1 84 ? -0.882 -4.956 23.480 1.00 54.50 84 LYS A O 1
ATOM 683 N N . ASP A 1 85 ? -1.571 -6.277 21.797 1.00 52.16 85 ASP A N 1
ATOM 684 C CA . ASP 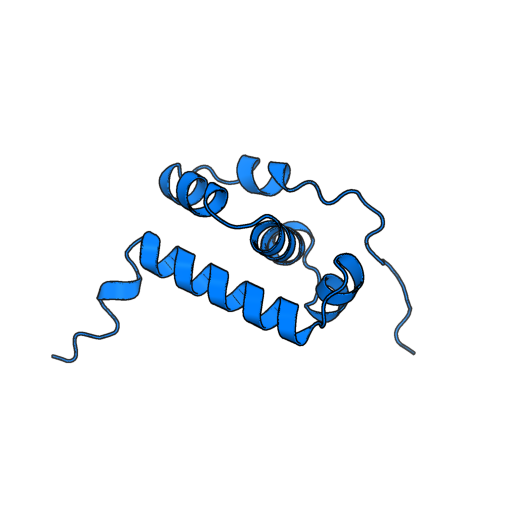A 1 85 ? -1.523 -7.532 22.572 1.00 52.16 85 ASP A CA 1
ATOM 685 C C . ASP A 1 85 ? -0.293 -8.418 22.312 1.00 52.16 85 ASP A C 1
ATOM 687 O O . ASP A 1 85 ? -0.046 -9.364 23.050 1.00 52.16 85 ASP A O 1
ATOM 691 N N . ALA A 1 86 ? 0.568 -8.084 21.346 1.00 49.59 86 ALA A N 1
ATOM 692 C CA . ALA A 1 86 ? 1.778 -8.872 21.064 1.00 49.59 86 ALA A CA 1
ATOM 693 C C . ALA A 1 86 ? 2.931 -8.663 22.079 1.00 49.59 86 ALA A C 1
ATOM 695 O O . ALA A 1 86 ? 4.008 -9.232 21.913 1.00 49.59 86 ALA A O 1
ATOM 696 N N . GLY A 1 87 ? 2.732 -7.822 23.103 1.00 46.41 87 GLY A N 1
ATOM 697 C CA . GLY A 1 87 ? 3.758 -7.435 24.081 1.00 46.41 87 GLY A CA 1
ATOM 698 C C . GLY A 1 87 ? 3.411 -7.701 25.547 1.00 46.41 87 GLY A C 1
ATOM 699 O O . GLY A 1 87 ? 4.254 -7.450 26.407 1.00 46.41 87 GLY A O 1
ATOM 700 N N . LYS A 1 88 ? 2.217 -8.223 25.864 1.00 44.88 88 LYS A N 1
ATOM 701 C CA . LYS A 1 88 ? 1.905 -8.686 27.224 1.00 44.88 88 LYS A CA 1
ATOM 702 C C . LYS A 1 88 ? 2.494 -10.086 27.410 1.00 44.88 88 LYS A C 1
ATOM 704 O O . LYS A 1 88 ? 1.817 -11.096 27.260 1.00 44.88 88 LYS A O 1
ATOM 709 N N . ARG A 1 89 ? 3.797 -10.130 27.698 1.00 45.78 89 ARG A N 1
ATOM 710 C CA . ARG A 1 89 ? 4.399 -11.266 28.400 1.00 45.78 89 ARG A CA 1
ATOM 711 C C . ARG A 1 89 ? 3.798 -11.270 29.809 1.00 45.78 89 ARG A C 1
ATOM 713 O O . ARG A 1 89 ? 4.101 -10.370 30.589 1.00 45.78 89 ARG A O 1
ATOM 720 N N . ILE A 1 90 ? 2.862 -12.187 30.044 1.00 51.75 90 ILE A N 1
ATOM 721 C CA . ILE A 1 90 ? 2.544 -12.698 31.386 1.00 51.75 90 ILE A CA 1
ATOM 722 C C . ILE A 1 90 ? 3.759 -13.425 31.956 1.00 51.75 90 ILE A C 1
ATOM 724 O O . ILE A 1 90 ? 4.524 -13.996 31.143 1.00 51.75 90 ILE A O 1
#